Protein AF-A0A1G0XZ64-F1 (afdb_monomer_lite)

Structure (mmCIF, N/CA/C/O backbone):
data_AF-A0A1G0XZ64-F1
#
_entry.id   AF-A0A1G0XZ64-F1
#
loop_
_atom_site.group_PDB
_atom_site.id
_atom_site.type_symbol
_atom_site.label_atom_id
_atom_site.label_alt_id
_atom_site.label_comp_id
_atom_site.label_asym_id
_atom_site.label_entity_id
_atom_site.label_seq_id
_atom_site.pdbx_PDB_ins_code
_atom_site.Cartn_x
_atom_site.Cartn_y
_atom_site.Cartn_z
_atom_site.occupancy
_atom_site.B_iso_or_equiv
_atom_site.auth_seq_id
_atom_site.auth_comp_id
_atom_site.auth_asym_id
_atom_site.auth_atom_id
_atom_site.pdbx_PDB_model_num
ATOM 1 N N . MET A 1 1 ? 61.057 20.731 -62.539 1.00 42.97 1 MET A N 1
ATOM 2 C CA . MET A 1 1 ? 59.702 21.250 -62.262 1.00 42.97 1 MET A CA 1
ATOM 3 C C . MET A 1 1 ? 58.834 20.076 -61.855 1.00 42.97 1 MET A C 1
ATOM 5 O O . MET A 1 1 ? 58.435 19.292 -62.706 1.00 42.97 1 MET A O 1
ATOM 9 N N . GLU A 1 2 ? 58.643 19.904 -60.550 1.00 52.31 2 GLU A N 1
ATOM 10 C CA . GLU A 1 2 ? 57.802 18.860 -59.966 1.00 52.31 2 GLU A CA 1
ATOM 11 C C . GLU A 1 2 ? 56.327 19.234 -60.128 1.00 52.31 2 GLU A C 1
ATOM 13 O O . GLU A 1 2 ? 55.772 19.981 -59.330 1.00 52.31 2 GLU A O 1
ATOM 18 N N . ILE A 1 3 ? 55.666 18.685 -61.147 1.00 56.56 3 ILE A N 1
ATOM 19 C CA . ILE A 1 3 ? 54.200 18.601 -61.173 1.00 56.56 3 ILE A CA 1
ATOM 20 C C . ILE A 1 3 ? 53.829 17.307 -60.442 1.00 56.56 3 ILE A C 1
ATOM 22 O O . ILE A 1 3 ? 53.319 16.346 -61.014 1.00 56.56 3 ILE A O 1
ATOM 26 N N . ILE A 1 4 ? 54.192 17.235 -59.163 1.00 58.31 4 ILE A N 1
ATOM 27 C CA . ILE A 1 4 ? 53.839 16.113 -58.304 1.00 58.31 4 ILE A CA 1
ATOM 28 C C . ILE A 1 4 ? 52.515 16.478 -57.620 1.00 58.31 4 ILE A C 1
ATOM 30 O O . ILE A 1 4 ? 52.464 17.183 -56.621 1.00 58.31 4 ILE A O 1
ATOM 34 N N . ASN A 1 5 ? 51.440 15.869 -58.130 1.00 59.22 5 ASN A N 1
ATOM 35 C CA . ASN A 1 5 ? 50.467 15.187 -57.271 1.00 59.22 5 ASN A CA 1
ATOM 36 C C . ASN A 1 5 ? 49.347 16.008 -56.593 1.00 59.22 5 ASN A C 1
ATOM 38 O O . ASN A 1 5 ? 48.741 15.493 -55.654 1.00 59.22 5 ASN A O 1
ATOM 42 N N . GLU A 1 6 ? 48.978 17.204 -57.062 1.00 58.75 6 GLU A N 1
ATOM 43 C CA . GLU A 1 6 ? 47.820 17.929 -56.491 1.00 58.75 6 GLU A CA 1
ATOM 44 C C . GLU A 1 6 ? 46.494 17.160 -56.638 1.00 58.75 6 GLU A C 1
ATOM 46 O O . GLU A 1 6 ? 45.734 17.033 -55.675 1.00 58.75 6 GLU A O 1
ATOM 51 N N . ASN A 1 7 ? 46.250 16.536 -57.797 1.00 60.88 7 ASN A N 1
ATOM 52 C CA . ASN A 1 7 ? 45.026 15.760 -58.034 1.00 60.88 7 ASN A CA 1
ATOM 53 C C . ASN A 1 7 ? 44.876 14.568 -57.072 1.00 60.88 7 ASN A C 1
ATOM 55 O O . ASN A 1 7 ? 43.775 14.296 -56.597 1.00 60.88 7 ASN A O 1
ATOM 59 N N . ASN A 1 8 ? 45.967 13.883 -56.716 1.00 61.16 8 ASN A N 1
ATOM 60 C CA . ASN A 1 8 ? 45.922 12.775 -55.753 1.00 61.16 8 ASN A CA 1
ATOM 61 C C . ASN A 1 8 ? 45.827 13.255 -54.298 1.00 61.16 8 ASN A C 1
ATOM 63 O O . ASN A 1 8 ? 45.357 12.509 -53.440 1.00 61.16 8 ASN A O 1
ATOM 67 N N . VAL A 1 9 ? 46.264 14.478 -53.987 1.00 61.69 9 VAL A N 1
ATOM 68 C CA . VAL A 1 9 ? 46.048 15.087 -52.664 1.00 61.69 9 VAL A CA 1
ATOM 69 C C . VAL A 1 9 ? 44.576 15.469 -52.493 1.00 61.69 9 VAL A C 1
ATOM 71 O O . VAL A 1 9 ? 43.989 15.150 -51.461 1.00 61.69 9 VAL A O 1
ATOM 74 N N . ILE A 1 10 ? 43.950 16.069 -53.509 1.00 61.44 10 ILE A N 1
ATOM 75 C CA . ILE A 1 10 ? 42.517 16.411 -53.491 1.00 61.44 10 ILE A CA 1
ATOM 76 C C . ILE A 1 10 ? 41.656 15.140 -53.449 1.00 61.44 10 ILE A C 1
ATOM 78 O O . ILE A 1 10 ? 40.716 15.066 -52.657 1.00 61.44 10 ILE A O 1
ATOM 82 N N . LYS A 1 11 ? 42.012 14.111 -54.230 1.00 60.53 11 LYS A N 1
ATOM 83 C CA . LYS A 1 11 ? 41.319 12.813 -54.234 1.00 60.53 11 LYS A CA 1
ATOM 84 C C . LYS A 1 11 ? 41.387 12.127 -52.862 1.00 60.53 11 LYS A C 1
ATOM 86 O O . LYS A 1 11 ? 40.345 11.815 -52.301 1.00 60.53 11 LYS A O 1
ATOM 91 N N . ARG A 1 12 ? 42.575 12.052 -52.239 1.00 62.56 12 ARG A N 1
ATOM 92 C CA . ARG A 1 12 ? 42.747 11.507 -50.874 1.00 62.56 12 ARG A CA 1
ATOM 93 C C . ARG A 1 12 ? 41.975 12.281 -49.799 1.00 62.56 12 ARG A C 1
ATOM 95 O O . ARG A 1 12 ? 41.415 11.665 -48.898 1.00 62.56 12 ARG A O 1
ATOM 102 N N . LYS A 1 13 ? 41.917 13.617 -49.886 1.00 67.50 13 LYS A N 1
ATOM 103 C CA . LYS A 1 13 ? 41.123 14.445 -48.957 1.00 67.50 13 LYS A CA 1
ATOM 104 C C . LYS A 1 13 ? 39.621 14.189 -49.110 1.00 67.50 13 LYS A C 1
ATOM 106 O O . LYS A 1 13 ? 38.921 14.063 -48.110 1.00 67.50 13 LYS A O 1
ATOM 111 N N . LYS A 1 14 ? 39.128 14.073 -50.346 1.00 71.62 14 LYS A N 1
ATOM 112 C CA . LYS A 1 14 ? 37.717 13.776 -50.634 1.00 71.62 14 LYS A CA 1
ATOM 113 C C . LYS A 1 14 ? 37.323 12.364 -50.186 1.00 71.62 14 LYS A C 1
ATOM 115 O O . LYS A 1 14 ? 36.233 12.184 -49.641 1.00 71.62 14 LYS A O 1
ATOM 120 N N . ASP A 1 15 ? 38.223 11.397 -50.335 1.00 82.25 15 ASP A N 1
ATOM 121 C CA . ASP A 1 15 ? 38.02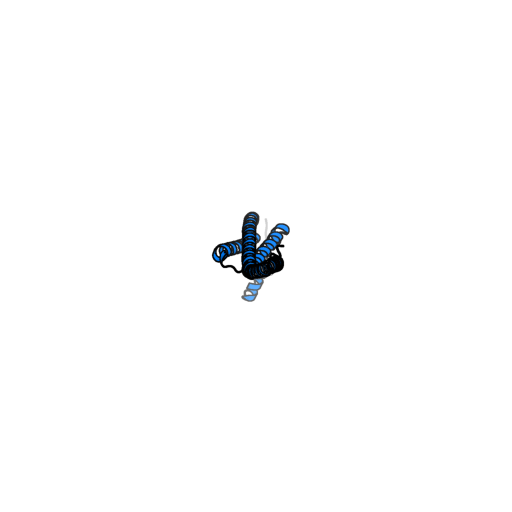0 10.026 -49.858 1.00 82.25 15 ASP A CA 1
ATOM 122 C C . ASP A 1 15 ? 37.975 9.968 -48.320 1.00 82.25 15 ASP A C 1
ATOM 124 O O . ASP A 1 15 ? 37.124 9.276 -47.766 1.00 82.25 15 ASP A O 1
ATOM 128 N N . MET A 1 16 ? 38.791 10.770 -47.617 1.00 84.38 16 MET A N 1
ATOM 129 C CA . MET A 1 16 ? 38.706 10.901 -46.153 1.00 84.38 16 MET A CA 1
ATOM 130 C C . MET A 1 16 ? 37.376 11.496 -45.684 1.00 84.38 16 MET A C 1
ATOM 132 O O . MET A 1 16 ? 36.778 10.979 -44.744 1.00 84.38 16 MET A O 1
ATOM 136 N N . VAL A 1 17 ? 36.893 12.557 -46.340 1.00 88.50 17 VAL A N 1
ATOM 137 C CA . VAL A 1 17 ? 35.597 13.172 -45.997 1.00 88.50 17 VAL A CA 1
ATOM 138 C C . VAL A 1 17 ? 34.451 12.186 -46.232 1.00 88.50 17 VAL A C 1
ATOM 140 O O . VAL A 1 17 ? 33.556 12.066 -45.400 1.00 88.50 17 VAL A O 1
ATOM 143 N N . THR A 1 18 ? 34.501 11.441 -47.337 1.00 90.62 18 THR A N 1
ATOM 144 C CA . THR A 1 18 ? 33.473 10.447 -47.677 1.00 90.62 18 THR A CA 1
ATOM 145 C C . THR A 1 18 ? 33.486 9.279 -46.691 1.00 90.62 18 THR A C 1
ATOM 147 O O . THR A 1 18 ? 32.433 8.874 -46.206 1.00 90.62 18 THR A O 1
ATOM 150 N N . TRP A 1 19 ? 34.668 8.771 -46.331 1.00 92.69 19 TRP A N 1
ATOM 151 C CA . TRP A 1 19 ? 34.806 7.700 -45.345 1.00 92.69 19 TRP A CA 1
ATOM 152 C C . TRP A 1 19 ? 34.312 8.125 -43.958 1.00 92.69 19 TRP A C 1
ATOM 154 O O . TRP A 1 19 ? 33.578 7.380 -43.312 1.00 92.69 19 TRP A O 1
ATOM 164 N N . LEU A 1 20 ? 34.636 9.351 -43.532 1.00 93.44 20 LEU A N 1
ATOM 165 C CA . LEU A 1 20 ? 34.156 9.908 -42.269 1.00 93.44 20 LEU A CA 1
ATOM 166 C C . LEU A 1 20 ? 32.628 10.050 -42.254 1.00 93.44 20 LEU A C 1
ATOM 168 O O . LEU A 1 20 ? 32.003 9.712 -41.255 1.00 93.44 20 LEU A O 1
ATOM 172 N N . ALA A 1 21 ? 32.016 10.487 -43.359 1.00 94.25 21 ALA A N 1
ATOM 173 C CA . ALA A 1 21 ? 30.562 10.584 -43.468 1.00 94.25 21 ALA A CA 1
ATOM 174 C C . ALA A 1 21 ? 29.875 9.211 -43.373 1.00 94.25 21 ALA A C 1
ATOM 176 O O . ALA A 1 21 ? 28.895 9.069 -42.645 1.00 94.25 21 ALA A O 1
ATOM 177 N N . VAL A 1 22 ? 30.409 8.190 -44.053 1.00 94.81 22 VAL A N 1
ATOM 178 C CA . VAL A 1 22 ? 29.887 6.813 -43.975 1.00 94.81 22 VAL A CA 1
ATOM 179 C C . VAL A 1 22 ? 30.034 6.254 -42.561 1.00 94.81 22 VAL A C 1
ATOM 181 O O . VAL A 1 22 ? 29.090 5.673 -42.029 1.00 94.81 22 VAL A O 1
ATOM 184 N N . PHE A 1 23 ? 31.186 6.468 -41.923 1.00 95.50 23 PHE A N 1
ATOM 185 C CA . PHE A 1 23 ? 31.411 6.063 -40.538 1.00 95.50 23 PHE A CA 1
ATOM 186 C C . PHE A 1 23 ? 30.413 6.726 -39.581 1.00 95.50 23 PHE A C 1
ATOM 188 O O . PHE A 1 23 ? 29.802 6.051 -38.757 1.00 95.50 23 PHE A O 1
ATOM 195 N N . LEU A 1 24 ? 30.213 8.038 -39.715 1.00 95.31 24 LEU A N 1
ATOM 196 C CA . LEU A 1 24 ? 29.313 8.811 -38.863 1.00 95.31 24 LEU A CA 1
ATOM 197 C C . LEU A 1 24 ? 27.850 8.396 -39.080 1.00 95.31 24 LEU A C 1
ATOM 199 O O . LEU A 1 24 ? 27.102 8.280 -38.115 1.00 95.31 24 LEU A O 1
ATOM 203 N N . PHE A 1 25 ? 27.463 8.081 -40.318 1.00 96.25 25 PHE A N 1
ATOM 204 C CA . PHE A 1 25 ? 26.143 7.532 -40.626 1.00 96.25 25 PHE A CA 1
ATOM 205 C C . PHE A 1 25 ? 25.914 6.185 -39.928 1.00 96.25 25 PHE A C 1
ATOM 207 O O . PHE A 1 25 ? 24.923 6.027 -39.222 1.00 96.25 25 PHE A O 1
ATOM 214 N N . ILE A 1 26 ? 26.865 5.251 -40.041 1.00 96.06 26 ILE A N 1
ATOM 215 C CA . ILE A 1 26 ? 26.790 3.947 -39.363 1.00 96.06 26 ILE A CA 1
ATOM 216 C C . ILE A 1 26 ? 26.727 4.123 -37.841 1.00 96.06 26 ILE A C 1
ATOM 218 O O . ILE A 1 26 ? 25.947 3.444 -37.175 1.00 96.06 26 ILE A O 1
ATOM 222 N N . LEU A 1 27 ? 27.519 5.046 -37.289 1.00 96.69 27 LEU A N 1
ATOM 223 C CA . LEU A 1 27 ? 27.526 5.351 -35.861 1.00 96.69 27 LEU A CA 1
ATOM 224 C C . LEU A 1 27 ? 26.157 5.858 -35.384 1.00 96.69 27 LEU A C 1
ATOM 226 O O . LEU A 1 27 ? 25.663 5.387 -34.362 1.00 96.69 27 LEU A O 1
ATOM 230 N N . ILE A 1 28 ? 25.538 6.783 -36.128 1.00 96.25 28 ILE A N 1
ATOM 231 C CA . ILE A 1 28 ? 24.194 7.290 -35.819 1.00 96.25 28 ILE A CA 1
ATOM 232 C C . ILE A 1 28 ? 23.169 6.157 -35.897 1.00 96.25 28 ILE A C 1
ATOM 234 O O . ILE A 1 28 ? 22.389 5.997 -34.964 1.00 96.25 28 ILE A O 1
ATOM 238 N N . THR A 1 29 ? 23.196 5.337 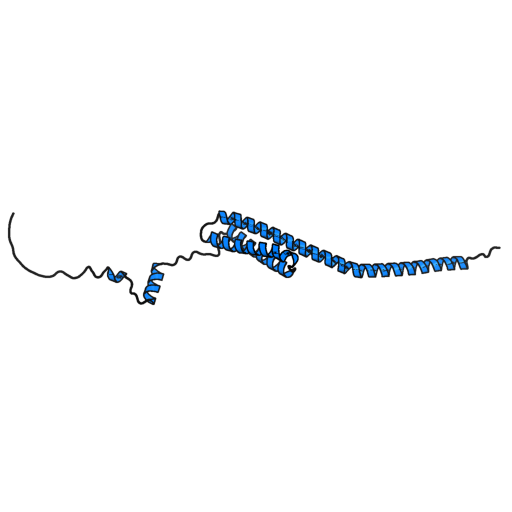-36.952 1.00 96.50 29 THR A N 1
ATOM 239 C CA . THR A 1 29 ? 22.269 4.202 -37.100 1.00 96.50 29 THR A CA 1
ATOM 240 C C . THR A 1 29 ? 22.422 3.184 -35.967 1.00 96.50 29 THR A C 1
ATOM 242 O O . THR A 1 29 ? 21.432 2.667 -35.455 1.00 96.50 29 THR A O 1
ATOM 245 N N . PHE A 1 30 ? 23.652 2.900 -35.532 1.00 97.00 30 PHE A N 1
ATOM 246 C CA . PHE A 1 30 ? 23.888 2.017 -34.391 1.00 97.00 30 PHE A CA 1
ATOM 247 C C . PHE A 1 30 ? 23.344 2.616 -33.090 1.00 97.00 30 PHE A C 1
ATOM 249 O O . PHE A 1 30 ? 22.686 1.923 -32.316 1.00 97.00 30 PHE A O 1
ATOM 256 N N . LEU A 1 31 ? 23.581 3.908 -32.861 1.00 96.19 31 LEU A N 1
ATOM 257 C CA . LEU A 1 31 ? 23.071 4.613 -31.689 1.00 96.19 31 LEU A CA 1
ATOM 258 C C . LEU A 1 31 ? 21.535 4.640 -31.674 1.00 96.19 31 LEU A C 1
ATOM 260 O O . LEU A 1 31 ? 20.936 4.420 -30.624 1.00 96.19 31 LEU A O 1
ATOM 264 N N . GLU A 1 32 ? 20.897 4.829 -32.828 1.00 95.50 32 GLU A N 1
ATOM 265 C CA . GLU A 1 32 ? 19.443 4.739 -32.980 1.00 95.50 32 GLU A CA 1
ATOM 266 C C . GLU A 1 32 ? 18.924 3.350 -32.587 1.00 95.50 32 GLU A C 1
ATOM 268 O O . GLU A 1 32 ? 18.015 3.243 -31.763 1.00 95.50 32 GLU A O 1
ATOM 273 N N . LEU A 1 33 ? 19.556 2.282 -33.084 1.00 95.81 33 LEU A N 1
ATOM 274 C CA . LEU A 1 33 ? 19.206 0.907 -32.722 1.00 95.81 33 LEU A CA 1
ATOM 275 C C . LEU A 1 33 ? 19.325 0.673 -31.207 1.00 95.81 33 LEU A C 1
ATOM 277 O O . LEU A 1 33 ? 18.439 0.076 -30.591 1.00 95.81 33 LEU A O 1
ATOM 281 N N . VAL A 1 34 ? 20.405 1.170 -30.596 1.00 95.38 34 VAL A N 1
ATOM 282 C CA . VAL A 1 34 ? 20.620 1.075 -29.148 1.00 95.38 34 VAL A CA 1
ATOM 283 C C . VAL A 1 34 ? 19.514 1.803 -28.391 1.00 95.38 34 VAL A C 1
ATOM 285 O O . VAL A 1 34 ? 18.948 1.223 -27.471 1.00 95.38 34 VAL A O 1
ATOM 288 N N . ILE A 1 35 ? 19.157 3.030 -28.781 1.00 94.31 35 ILE A N 1
ATOM 289 C CA . ILE A 1 35 ? 18.095 3.804 -28.123 1.00 94.31 35 ILE A CA 1
ATOM 290 C C . ILE A 1 35 ? 16.742 3.091 -28.227 1.00 94.31 35 ILE A C 1
ATOM 292 O O . ILE A 1 35 ? 16.035 2.983 -27.222 1.00 94.31 35 ILE A O 1
ATOM 296 N N . VAL A 1 36 ? 16.398 2.558 -29.402 1.00 95.00 36 VAL A N 1
ATOM 297 C CA . VAL A 1 36 ? 15.132 1.840 -29.632 1.00 95.00 36 VAL A CA 1
ATOM 298 C C . VAL A 1 36 ? 14.990 0.627 -28.709 1.00 95.00 36 VAL A C 1
ATOM 300 O O . VAL A 1 36 ? 13.890 0.347 -28.235 1.00 95.00 36 VAL A O 1
ATOM 303 N N . VAL A 1 37 ? 16.086 -0.073 -28.404 1.00 93.31 37 VAL A N 1
ATOM 304 C CA . VAL A 1 37 ? 16.082 -1.219 -27.477 1.00 93.31 37 VAL A CA 1
ATOM 305 C C . VAL A 1 37 ? 16.205 -0.779 -26.014 1.00 93.31 37 VAL A C 1
ATOM 307 O O . VAL A 1 37 ? 15.608 -1.386 -25.123 1.00 93.31 37 VAL A O 1
ATOM 310 N N . TRP A 1 38 ? 16.961 0.283 -25.744 1.00 92.62 38 TRP A N 1
ATOM 311 C CA . TRP A 1 38 ? 17.260 0.736 -24.388 1.00 92.62 38 TRP A CA 1
ATOM 312 C C . TRP A 1 38 ? 16.070 1.423 -23.713 1.00 92.62 38 TRP A C 1
ATOM 314 O O . TRP A 1 38 ? 15.793 1.139 -22.548 1.00 92.62 38 TRP A O 1
ATOM 324 N N . ILE A 1 39 ? 15.312 2.252 -24.441 1.00 89.56 39 ILE A N 1
ATOM 325 C CA . ILE A 1 39 ? 14.116 2.938 -23.922 1.00 89.56 39 ILE A CA 1
ATOM 326 C C . ILE A 1 39 ? 13.097 1.964 -23.300 1.00 89.56 39 ILE A C 1
ATOM 328 O O . ILE A 1 39 ? 12.765 2.140 -22.123 1.00 89.56 39 ILE A O 1
ATOM 332 N N . PRO A 1 40 ? 12.595 0.929 -24.006 1.00 88.00 40 PRO A N 1
ATOM 333 C CA . PRO A 1 40 ? 11.601 0.022 -23.433 1.00 88.00 40 PRO A CA 1
ATOM 334 C C . PRO A 1 40 ? 12.161 -0.780 -22.253 1.00 88.00 40 PRO A C 1
ATOM 336 O O . PRO A 1 40 ? 11.435 -1.065 -21.300 1.00 88.00 40 PRO A O 1
ATOM 339 N N . MET A 1 41 ? 13.456 -1.110 -22.276 1.00 84.75 41 MET A N 1
ATOM 340 C CA . MET A 1 41 ? 14.114 -1.813 -21.176 1.00 84.75 41 MET A CA 1
ATOM 341 C C . MET A 1 41 ? 14.197 -0.939 -19.916 1.00 84.75 41 MET A C 1
ATOM 343 O O . MET A 1 41 ? 13.858 -1.397 -18.823 1.00 84.75 41 MET A O 1
ATOM 347 N N . HIS A 1 42 ? 14.576 0.330 -20.069 1.00 84.62 42 HIS A N 1
ATOM 348 C CA . HIS A 1 42 ? 14.667 1.273 -18.959 1.00 84.62 42 HIS A CA 1
ATOM 349 C C . HIS A 1 42 ? 13.284 1.606 -18.377 1.00 84.62 42 HIS A C 1
ATOM 351 O O . HIS A 1 42 ? 13.097 1.554 -17.160 1.00 84.62 42 HIS A O 1
ATOM 357 N N . LEU A 1 43 ? 12.279 1.827 -19.233 1.00 78.69 43 LEU A N 1
ATOM 358 C CA . LEU A 1 43 ? 10.889 2.047 -18.812 1.00 78.69 43 LEU A CA 1
ATOM 359 C C . LEU A 1 43 ? 10.331 0.865 -18.014 1.00 78.69 43 LEU A C 1
ATOM 361 O O . LEU A 1 43 ? 9.672 1.062 -16.993 1.00 78.69 43 LEU A O 1
ATOM 365 N N . ARG A 1 44 ? 10.640 -0.371 -18.427 1.00 77.81 44 ARG A N 1
ATOM 366 C CA . ARG A 1 44 ? 10.229 -1.565 -17.682 1.00 77.81 44 ARG A CA 1
ATOM 367 C C . ARG A 1 44 ? 10.839 -1.580 -16.279 1.00 77.81 44 ARG A C 1
ATOM 369 O O . ARG A 1 44 ? 10.114 -1.832 -15.322 1.00 77.81 44 ARG A O 1
ATOM 376 N N . SER A 1 45 ? 12.124 -1.254 -16.130 1.00 76.94 45 SER A N 1
ATOM 377 C CA . SER A 1 45 ? 12.756 -1.175 -14.803 1.00 76.94 45 SER A CA 1
ATOM 378 C C . SER A 1 45 ? 12.174 -0.068 -13.917 1.00 76.94 45 SER A C 1
ATOM 380 O O . SER A 1 45 ? 11.923 -0.315 -12.740 1.00 76.94 45 SER A O 1
ATOM 382 N N . ALA A 1 46 ? 11.874 1.104 -14.487 1.00 72.62 46 ALA A N 1
ATOM 383 C CA . ALA A 1 46 ? 11.253 2.209 -13.760 1.00 72.62 46 ALA A CA 1
ATOM 384 C C . ALA A 1 46 ? 9.839 1.846 -13.276 1.00 72.62 46 ALA A C 1
ATOM 386 O O . ALA A 1 46 ? 9.509 2.068 -12.116 1.00 72.62 46 ALA A O 1
ATOM 387 N N . SER A 1 47 ? 9.034 1.197 -14.126 1.00 73.50 47 SER A N 1
ATOM 388 C CA . SER A 1 47 ? 7.684 0.751 -13.752 1.00 73.50 47 SER A CA 1
ATOM 389 C C . SER A 1 47 ? 7.676 -0.310 -12.642 1.00 73.50 47 SER A C 1
ATOM 391 O O . SER A 1 47 ? 6.765 -0.341 -11.816 1.00 73.50 47 SER A O 1
ATOM 393 N N . MET A 1 48 ? 8.705 -1.163 -12.588 1.00 73.38 48 MET A N 1
ATOM 394 C CA . MET A 1 48 ? 8.875 -2.144 -11.511 1.00 73.38 48 MET A CA 1
ATOM 395 C C . MET A 1 48 ? 9.255 -1.462 -10.196 1.00 73.38 48 MET A C 1
ATOM 397 O O . MET A 1 48 ? 8.728 -1.823 -9.150 1.00 73.38 48 MET A O 1
ATOM 401 N N . TRP A 1 49 ? 10.121 -0.449 -10.257 1.00 77.56 49 TRP A N 1
ATOM 402 C CA . TRP A 1 49 ? 10.492 0.364 -9.098 1.00 77.56 49 TRP A CA 1
ATOM 403 C C . TRP A 1 49 ? 9.313 1.152 -8.531 1.00 77.56 49 TRP A C 1
ATOM 405 O O . TRP A 1 49 ? 9.128 1.189 -7.320 1.00 77.56 49 TRP A O 1
ATOM 415 N N . GLU A 1 50 ? 8.489 1.741 -9.396 1.00 80.81 50 GLU A N 1
ATOM 416 C CA . GLU A 1 50 ? 7.278 2.450 -8.978 1.00 80.81 50 GLU A CA 1
ATOM 417 C C . GLU A 1 50 ? 6.297 1.506 -8.267 1.00 80.81 50 GLU A C 1
ATOM 419 O O . GLU A 1 50 ? 5.750 1.846 -7.220 1.00 80.81 50 GLU A O 1
ATOM 424 N N . LYS A 1 51 ? 6.115 0.290 -8.803 1.00 80.06 51 LYS A N 1
ATOM 425 C CA . LYS A 1 51 ? 5.287 -0.746 -8.172 1.00 80.06 51 LYS A CA 1
ATOM 426 C C . LYS A 1 51 ? 5.813 -1.107 -6.782 1.00 80.06 51 LYS A C 1
ATOM 428 O O . LYS A 1 51 ? 5.028 -1.170 -5.842 1.00 80.06 51 LYS A O 1
ATOM 433 N N . GLU A 1 52 ? 7.116 -1.345 -6.668 1.00 82.56 52 GLU A N 1
ATOM 434 C CA . GLU A 1 52 ? 7.744 -1.728 -5.403 1.00 82.56 52 GLU A CA 1
ATOM 435 C C . GLU A 1 52 ? 7.651 -0.601 -4.367 1.00 82.56 52 GLU A C 1
ATOM 437 O O . GLU A 1 52 ? 7.321 -0.847 -3.211 1.00 82.56 52 GLU A O 1
ATOM 442 N N . SER A 1 53 ? 7.851 0.650 -4.792 1.00 84.50 53 SER A N 1
ATOM 443 C CA . SER A 1 53 ? 7.696 1.824 -3.930 1.00 84.50 53 SER A CA 1
ATOM 444 C C . SER A 1 53 ? 6.267 1.957 -3.400 1.00 84.50 53 SER A C 1
ATOM 446 O O . SER A 1 53 ? 6.082 2.168 -2.205 1.00 84.50 53 SER A O 1
ATOM 448 N N . ALA A 1 54 ? 5.255 1.803 -4.261 1.00 80.12 54 ALA A N 1
ATOM 449 C CA . ALA A 1 54 ? 3.851 1.867 -3.848 1.00 80.12 54 ALA A CA 1
ATOM 450 C C . ALA A 1 54 ? 3.478 0.720 -2.893 1.00 80.12 54 ALA A C 1
ATOM 452 O O . ALA A 1 54 ? 2.700 0.900 -1.958 1.00 80.12 54 ALA A O 1
ATOM 453 N N . PHE A 1 55 ? 4.051 -0.464 -3.113 1.00 84.75 55 PHE A N 1
ATOM 454 C CA . PHE A 1 55 ? 3.866 -1.614 -2.236 1.00 84.75 55 PHE A CA 1
ATOM 455 C C . PHE A 1 55 ? 4.479 -1.388 -0.846 1.00 84.75 55 PHE A C 1
ATOM 457 O O . PHE A 1 55 ? 3.849 -1.706 0.161 1.00 84.75 55 PHE A O 1
ATOM 464 N N . GLN A 1 56 ? 5.675 -0.800 -0.781 1.00 86.31 56 GLN A N 1
ATOM 465 C CA . GLN A 1 56 ? 6.326 -0.453 0.483 1.00 86.31 56 GLN A CA 1
ATOM 466 C C . GLN A 1 56 ?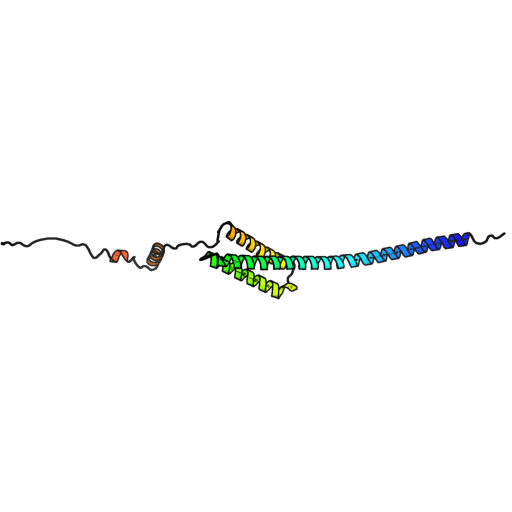 5.545 0.608 1.263 1.00 86.31 56 GLN A C 1
ATOM 468 O O . GLN A 1 56 ? 5.308 0.423 2.455 1.00 86.31 56 GLN A O 1
ATOM 473 N N . GLU A 1 57 ? 5.090 1.669 0.594 1.00 86.38 57 GLU A N 1
ATOM 474 C CA . GLU A 1 57 ? 4.258 2.709 1.214 1.00 86.38 57 GLU A CA 1
ATOM 475 C C . GLU A 1 57 ? 2.962 2.117 1.793 1.00 86.38 57 GLU A C 1
ATOM 477 O O . GLU A 1 57 ? 2.576 2.417 2.921 1.00 86.38 57 GLU A O 1
ATOM 482 N N . MET A 1 58 ? 2.313 1.213 1.053 1.00 86.19 58 MET A N 1
ATOM 483 C CA . MET A 1 58 ? 1.112 0.515 1.514 1.00 86.19 58 MET A CA 1
ATOM 484 C C . MET A 1 58 ? 1.361 -0.288 2.800 1.00 86.19 58 MET A C 1
ATOM 486 O O . MET A 1 58 ? 0.542 -0.234 3.716 1.00 86.19 58 MET A O 1
ATOM 490 N N . ILE A 1 59 ? 2.478 -1.023 2.877 1.00 87.94 59 ILE A N 1
ATOM 491 C CA . ILE A 1 59 ? 2.852 -1.792 4.075 1.00 87.94 59 ILE A CA 1
ATOM 492 C C . ILE A 1 59 ? 3.080 -0.861 5.265 1.00 87.94 59 ILE A C 1
ATOM 494 O O . ILE A 1 59 ? 2.608 -1.142 6.363 1.00 87.94 59 ILE A O 1
ATOM 498 N N . GLU A 1 60 ? 3.776 0.256 5.053 1.00 89.44 60 GLU A N 1
ATOM 499 C CA . GLU A 1 60 ? 4.051 1.221 6.117 1.00 89.44 60 GLU A CA 1
ATOM 500 C C . GLU A 1 60 ? 2.757 1.805 6.699 1.00 89.44 60 GLU A C 1
ATOM 502 O O . GLU A 1 60 ? 2.597 1.870 7.922 1.00 89.44 60 GLU A O 1
ATOM 507 N N . ILE A 1 61 ? 1.803 2.177 5.839 1.00 87.88 61 ILE A N 1
ATOM 508 C CA . ILE A 1 61 ? 0.498 2.688 6.274 1.00 87.88 61 ILE A CA 1
ATOM 509 C C . ILE A 1 61 ? -0.296 1.601 7.008 1.00 87.88 61 ILE A C 1
ATOM 511 O O . ILE A 1 61 ? -0.905 1.895 8.037 1.00 87.88 61 ILE A O 1
ATOM 515 N N . GLU A 1 62 ? -0.285 0.355 6.526 1.00 90.81 62 GLU A N 1
ATOM 516 C CA . GLU A 1 62 ? -0.956 -0.769 7.193 1.00 90.81 62 GLU A CA 1
ATOM 517 C C . GLU A 1 62 ? -0.413 -0.991 8.608 1.00 90.81 62 GLU A C 1
ATOM 519 O O . GLU A 1 62 ? -1.185 -0.978 9.573 1.00 90.81 62 GLU A O 1
ATOM 524 N N . ASP A 1 63 ? 0.909 -1.107 8.752 1.00 89.88 63 ASP A N 1
ATOM 525 C CA . ASP A 1 63 ? 1.558 -1.317 10.046 1.00 89.88 63 ASP A CA 1
ATOM 526 C C . ASP A 1 63 ? 1.294 -0.129 10.998 1.00 89.88 63 ASP A C 1
ATOM 528 O O . ASP A 1 63 ? 0.985 -0.324 12.184 1.00 89.88 63 ASP A O 1
ATOM 532 N N . LEU A 1 64 ? 1.335 1.109 10.488 1.00 90.62 64 LEU A N 1
ATOM 533 C CA . LEU A 1 64 ? 0.990 2.313 11.250 1.00 90.62 64 LEU A CA 1
ATOM 534 C C . LEU A 1 64 ? -0.467 2.275 11.727 1.00 90.62 64 LEU A C 1
ATOM 536 O O . LEU A 1 64 ? -0.763 2.568 12.892 1.00 90.62 64 LEU A O 1
ATOM 540 N N . LEU A 1 65 ? -1.392 1.909 10.843 1.00 89.12 65 LEU A N 1
ATOM 541 C CA . LEU A 1 65 ? -2.816 1.869 11.135 1.00 89.12 65 LEU A CA 1
ATOM 542 C C . LEU A 1 65 ? -3.132 0.787 12.171 1.00 89.12 65 LEU A C 1
ATOM 544 O O . LEU A 1 65 ? -3.832 1.044 13.154 1.00 89.12 65 LEU A O 1
ATOM 548 N N . ARG A 1 66 ? -2.529 -0.392 12.033 1.00 88.94 66 ARG A N 1
ATOM 549 C CA . ARG A 1 66 ? -2.620 -1.485 13.001 1.00 88.94 66 ARG A CA 1
ATOM 550 C C . ARG A 1 66 ? -2.090 -1.080 14.381 1.00 88.94 66 ARG A C 1
ATOM 552 O O . ARG A 1 66 ? -2.729 -1.373 15.400 1.00 88.94 66 ARG A O 1
ATOM 559 N N . ALA A 1 67 ? -0.965 -0.365 14.445 1.00 88.75 67 ALA A N 1
ATOM 560 C CA . ALA A 1 67 ? -0.439 0.180 15.698 1.00 88.75 67 ALA A CA 1
ATOM 561 C C . ALA A 1 67 ? -1.400 1.210 16.322 1.00 88.75 67 ALA A C 1
ATOM 563 O O . ALA A 1 67 ? -1.682 1.161 17.527 1.00 88.75 67 ALA A O 1
ATOM 564 N N . ASN A 1 68 ? -1.966 2.094 15.499 1.00 88.38 68 ASN A N 1
ATOM 565 C CA . ASN A 1 68 ? -2.939 3.100 15.916 1.00 88.38 68 ASN A CA 1
ATOM 566 C C . ASN A 1 68 ? -4.204 2.467 16.509 1.00 88.38 68 ASN A C 1
ATOM 568 O O . ASN A 1 68 ? -4.589 2.819 17.632 1.00 88.38 68 ASN A O 1
ATOM 572 N N . PHE A 1 69 ? -4.795 1.487 15.819 1.00 86.38 69 PHE A N 1
ATOM 573 C CA . PHE A 1 69 ? -5.953 0.732 16.300 1.00 86.38 69 PHE A CA 1
ATOM 574 C C . PHE A 1 69 ? -5.652 -0.032 17.589 1.00 86.38 69 PHE A C 1
ATOM 576 O O . PHE A 1 69 ? -6.454 0.010 18.518 1.00 86.38 69 PHE A O 1
ATOM 583 N N . SER A 1 70 ? -4.478 -0.658 17.705 1.00 86.12 70 SER A N 1
ATOM 584 C CA . SER A 1 70 ? -4.050 -1.336 18.937 1.00 86.12 70 SER A CA 1
ATOM 585 C C . SER A 1 70 ? -3.957 -0.373 20.128 1.00 86.12 70 SER A C 1
ATOM 587 O O . SER A 1 70 ? -4.394 -0.693 21.237 1.00 86.12 70 SER A O 1
ATOM 589 N N . SER A 1 71 ? -3.445 0.844 19.907 1.00 85.88 71 SER A N 1
ATOM 590 C CA . SER A 1 71 ? -3.375 1.873 20.952 1.00 85.88 71 SER A CA 1
ATOM 591 C C . SER A 1 71 ? -4.758 2.399 21.358 1.00 85.88 71 SER A C 1
ATOM 593 O O . SER A 1 71 ? -4.993 2.688 22.534 1.00 85.88 71 SER A O 1
ATOM 595 N N . TYR A 1 72 ? -5.670 2.517 20.390 1.00 83.12 72 TYR A N 1
ATOM 596 C CA . TYR A 1 72 ? -7.007 3.068 20.584 1.00 83.12 72 TYR A CA 1
ATOM 597 C C . TYR A 1 72 ? -7.950 2.047 21.231 1.00 83.12 72 TYR A C 1
ATOM 599 O O . TYR A 1 72 ? -8.677 2.400 22.155 1.00 83.12 72 TYR A O 1
ATOM 607 N N . ALA A 1 73 ? -7.839 0.765 20.863 1.00 82.12 73 ALA A N 1
ATOM 608 C CA . ALA A 1 73 ? -8.576 -0.344 21.470 1.00 82.12 73 ALA A CA 1
ATOM 609 C C . ALA A 1 73 ? -8.438 -0.371 22.998 1.00 82.12 73 ALA A C 1
ATOM 611 O O . ALA A 1 73 ? -9.421 -0.551 23.704 1.00 82.12 73 ALA A O 1
ATOM 612 N N . ARG A 1 74 ? -7.235 -0.101 23.529 1.00 82.00 74 ARG A N 1
ATOM 613 C CA . ARG A 1 74 ? -6.984 -0.056 24.984 1.00 82.00 74 ARG A CA 1
ATOM 614 C C . ARG A 1 74 ? -7.769 1.040 25.714 1.00 82.00 74 ARG A C 1
ATOM 616 O O . ARG A 1 74 ? -7.888 0.984 26.935 1.00 82.00 74 ARG A O 1
ATOM 623 N N . LYS A 1 75 ? -8.232 2.065 24.996 1.00 81.19 75 LYS A N 1
ATOM 624 C CA . LYS A 1 75 ? -8.940 3.227 25.553 1.00 81.19 75 LYS A CA 1
ATOM 625 C C . LYS A 1 75 ? -10.458 3.104 25.426 1.00 81.19 75 LYS A C 1
ATOM 627 O O . LYS A 1 75 ? -11.175 3.744 26.192 1.00 81.19 75 LYS A O 1
ATOM 632 N N . CYS A 1 76 ? -10.943 2.301 24.486 1.00 76.94 76 CYS A N 1
ATOM 633 C CA . CYS A 1 76 ? -12.366 2.095 24.243 1.00 76.94 76 CYS A CA 1
ATOM 634 C C . CYS A 1 76 ? -12.910 0.934 25.087 1.00 76.94 76 CYS A C 1
ATOM 636 O O . CYS A 1 76 ? -12.189 -0.003 25.410 1.00 76.94 76 CYS A O 1
ATOM 638 N N . LYS A 1 77 ? -14.191 1.007 25.467 1.00 75.81 77 LYS A N 1
ATOM 639 C CA . LYS A 1 77 ? -14.903 -0.048 26.206 1.00 75.81 77 LYS A CA 1
ATOM 640 C C . LYS A 1 77 ? -16.299 -0.243 25.621 1.00 75.81 77 LYS A C 1
ATOM 642 O O . LYS A 1 77 ? -16.905 0.715 25.142 1.00 75.81 77 LYS A O 1
ATOM 647 N N . GLY A 1 78 ? -16.846 -1.452 25.725 1.00 74.69 78 GLY A N 1
ATOM 648 C CA . GLY A 1 78 ? -18.229 -1.738 25.327 1.00 74.69 78 GLY A CA 1
ATOM 649 C C . GLY A 1 78 ? -18.382 -1.964 23.820 1.00 74.69 78 GLY A C 1
ATOM 650 O O . GLY A 1 78 ? -17.550 -2.618 23.211 1.00 74.69 78 GLY A O 1
ATOM 651 N N . THR A 1 79 ? -19.443 -1.451 23.190 1.00 70.19 79 THR A N 1
ATOM 652 C CA . THR A 1 79 ? -19.718 -1.699 21.755 1.00 70.19 79 THR A CA 1
ATOM 653 C C . THR A 1 79 ? -18.633 -1.164 20.821 1.00 70.19 79 THR A C 1
ATOM 655 O O . THR A 1 79 ? -18.338 -1.795 19.812 1.00 70.19 79 THR A O 1
ATOM 658 N N . ALA A 1 80 ? -17.973 -0.069 21.205 1.00 74.81 80 ALA A N 1
ATOM 659 C CA . ALA A 1 80 ? -16.815 0.478 20.500 1.00 74.81 80 ALA A CA 1
ATOM 660 C C . ALA A 1 80 ? -15.638 -0.512 20.406 1.00 74.81 80 ALA A C 1
ATOM 662 O O . ALA A 1 80 ? -14.908 -0.527 19.420 1.00 74.81 80 ALA A O 1
ATOM 663 N N . GLU A 1 81 ? -15.453 -1.356 21.425 1.00 82.25 81 GLU A N 1
ATOM 664 C CA . GLU A 1 81 ? -14.388 -2.362 21.457 1.00 82.25 81 GLU A CA 1
ATOM 665 C C . GLU A 1 81 ? -14.616 -3.451 20.402 1.00 82.25 81 GLU A C 1
ATOM 667 O O . GLU A 1 81 ? -13.665 -3.884 19.752 1.00 82.25 81 GLU A O 1
ATOM 672 N N . GLY A 1 82 ? -15.874 -3.847 20.184 1.00 80.94 82 GLY A N 1
ATOM 673 C CA . GLY A 1 82 ? -16.243 -4.823 19.158 1.00 80.94 82 GLY A CA 1
ATOM 674 C C . GLY A 1 82 ? -15.924 -4.327 17.748 1.00 80.94 82 GLY A C 1
ATOM 675 O O . GLY A 1 82 ? -15.276 -5.033 16.980 1.00 80.94 82 GLY A O 1
ATOM 676 N N . GLU A 1 83 ? -16.299 -3.086 17.438 1.00 82.19 83 GLU A N 1
ATOM 677 C CA . GLU A 1 83 ? -16.048 -2.467 16.129 1.00 82.19 83 GLU A CA 1
ATOM 678 C C . GLU A 1 83 ? -14.544 -2.334 15.840 1.00 82.19 83 GLU A C 1
ATOM 680 O O . GLU A 1 83 ? -14.064 -2.741 14.781 1.00 82.19 83 GLU A O 1
ATOM 685 N N . ILE A 1 84 ? -13.772 -1.873 16.828 1.00 85.12 84 ILE A N 1
ATOM 686 C CA . ILE A 1 84 ? -12.307 -1.793 16.740 1.00 85.12 84 ILE A CA 1
ATOM 687 C C . ILE A 1 84 ? -11.676 -3.182 16.578 1.00 85.12 84 ILE A C 1
ATOM 689 O O . ILE A 1 84 ? -10.707 -3.339 15.833 1.00 85.12 84 ILE A O 1
ATOM 693 N N . THR A 1 85 ? -12.210 -4.194 17.263 1.00 86.69 85 THR A N 1
ATOM 694 C CA . THR A 1 85 ? -11.700 -5.568 17.179 1.00 86.69 85 THR A CA 1
ATOM 695 C C . THR A 1 85 ? -11.901 -6.150 15.785 1.00 86.69 85 THR A C 1
ATOM 697 O O . THR A 1 85 ? -10.972 -6.748 15.250 1.00 86.69 85 THR A O 1
ATOM 700 N N . ILE A 1 86 ? -13.065 -5.929 15.169 1.00 87.81 86 ILE A N 1
ATOM 701 C CA . ILE A 1 86 ? -13.341 -6.384 13.800 1.00 87.81 86 ILE A CA 1
ATOM 702 C C . ILE A 1 86 ? -12.365 -5.737 12.818 1.00 87.81 86 ILE A C 1
ATOM 704 O O . ILE A 1 86 ? -11.715 -6.444 12.053 1.00 87.81 86 ILE A O 1
ATOM 708 N N . ILE A 1 87 ? -12.195 -4.411 12.882 1.00 87.94 87 ILE A N 1
ATOM 709 C CA . ILE A 1 87 ? -11.279 -3.701 11.976 1.00 87.94 87 ILE A CA 1
ATOM 710 C C . ILE A 1 87 ? -9.843 -4.207 12.144 1.00 87.94 87 ILE A C 1
ATOM 712 O O . ILE A 1 87 ? -9.128 -4.399 11.164 1.00 87.94 87 ILE A O 1
ATOM 716 N N . ARG A 1 88 ? -9.424 -4.482 13.381 1.00 89.12 88 ARG A N 1
ATOM 717 C CA . ARG A 1 88 ? -8.098 -5.035 13.655 1.00 89.12 88 ARG A CA 1
ATOM 718 C C . ARG A 1 88 ? -7.909 -6.432 13.061 1.00 89.12 88 ARG A C 1
ATOM 720 O O . ARG A 1 88 ? -6.837 -6.695 12.530 1.00 89.12 88 ARG A O 1
ATOM 727 N N . ILE A 1 89 ? -8.914 -7.305 13.148 1.00 90.56 89 ILE A N 1
ATOM 728 C CA . ILE A 1 89 ? -8.858 -8.639 12.531 1.00 90.56 89 ILE A CA 1
ATOM 729 C C . ILE A 1 89 ? -8.731 -8.504 11.012 1.00 90.56 89 ILE A C 1
ATOM 731 O O . ILE A 1 89 ? -7.859 -9.137 10.427 1.00 90.56 89 ILE A O 1
ATOM 735 N N . CYS A 1 90 ? -9.521 -7.622 10.391 1.00 90.19 90 CYS A N 1
ATOM 736 C CA . CYS A 1 90 ? -9.410 -7.358 8.958 1.00 90.19 90 CYS A CA 1
ATOM 737 C C . CYS A 1 90 ? -8.004 -6.870 8.579 1.00 90.19 90 CYS A C 1
ATOM 739 O O . CYS A 1 90 ? -7.411 -7.398 7.644 1.00 90.19 90 CYS A O 1
ATOM 741 N N . LEU A 1 91 ? -7.442 -5.908 9.320 1.00 89.75 91 LEU A N 1
ATOM 742 C CA . LEU A 1 91 ? -6.072 -5.429 9.094 1.00 89.75 91 LEU A CA 1
ATOM 743 C C . LEU A 1 91 ? -5.041 -6.551 9.253 1.00 89.75 91 LEU A C 1
ATOM 745 O O . LEU A 1 91 ? -4.156 -6.676 8.415 1.00 89.75 91 LEU A O 1
ATOM 749 N N . ASP A 1 92 ? -5.176 -7.410 10.266 1.00 90.25 92 ASP A N 1
ATOM 750 C CA . ASP A 1 92 ? -4.298 -8.571 10.449 1.00 90.25 92 ASP A CA 1
ATOM 751 C C . ASP A 1 92 ? -4.376 -9.558 9.267 1.00 90.25 92 ASP A C 1
ATOM 753 O O . ASP A 1 92 ? -3.349 -10.121 8.866 1.00 90.25 92 ASP A O 1
ATOM 757 N N . ASP A 1 93 ? -5.559 -9.739 8.677 1.00 90.94 93 ASP A N 1
ATOM 758 C CA . ASP A 1 93 ? -5.752 -10.562 7.482 1.00 90.94 93 ASP A CA 1
ATOM 759 C C . ASP A 1 93 ? -5.131 -9.919 6.234 1.00 90.94 93 ASP A C 1
ATOM 761 O O . ASP A 1 93 ? -4.425 -10.610 5.493 1.00 90.94 93 ASP A O 1
ATOM 765 N N . TYR A 1 94 ? -5.285 -8.602 6.033 1.00 89.44 94 TYR A N 1
ATOM 766 C CA . TYR A 1 94 ? -4.576 -7.872 4.971 1.00 89.44 94 TYR A CA 1
ATOM 767 C C . TYR A 1 94 ? -3.062 -7.993 5.143 1.00 89.44 94 TYR A C 1
ATOM 769 O O . TYR A 1 94 ? -2.361 -8.365 4.203 1.00 89.44 94 TYR A O 1
ATOM 777 N N . ALA A 1 95 ? -2.549 -7.780 6.354 1.00 88.62 95 ALA A N 1
ATOM 778 C CA . ALA A 1 95 ? -1.130 -7.889 6.668 1.00 88.62 95 ALA A CA 1
ATOM 779 C C . ALA A 1 95 ? -0.585 -9.296 6.372 1.00 88.62 95 ALA A C 1
ATOM 781 O O . ALA A 1 95 ? 0.549 -9.467 5.913 1.00 88.62 95 ALA A O 1
ATOM 782 N N . ARG A 1 96 ? -1.380 -10.337 6.647 1.00 90.38 96 ARG A N 1
ATOM 783 C CA . ARG A 1 96 ? -1.032 -11.723 6.311 1.00 90.38 96 ARG A CA 1
ATOM 784 C C . ARG A 1 96 ? -1.050 -11.946 4.804 1.00 90.38 96 ARG A C 1
ATOM 786 O O . ARG A 1 96 ? -0.124 -12.565 4.278 1.00 90.38 96 ARG A O 1
ATOM 793 N N . TYR A 1 97 ? -2.076 -11.454 4.120 1.00 89.25 97 TYR A N 1
ATOM 794 C CA . TYR A 1 97 ? -2.226 -11.592 2.677 1.00 89.25 97 TYR A CA 1
ATOM 795 C C . TYR A 1 97 ? -1.076 -10.910 1.929 1.00 89.25 97 TYR A C 1
ATOM 797 O O . TYR A 1 97 ? -0.426 -11.544 1.101 1.00 89.25 97 TYR A O 1
ATOM 805 N N . ILE A 1 98 ? -0.746 -9.673 2.302 1.00 88.19 98 ILE A N 1
ATOM 806 C CA . ILE A 1 98 ? 0.365 -8.890 1.750 1.00 88.19 98 ILE A CA 1
ATOM 807 C C . ILE A 1 98 ? 1.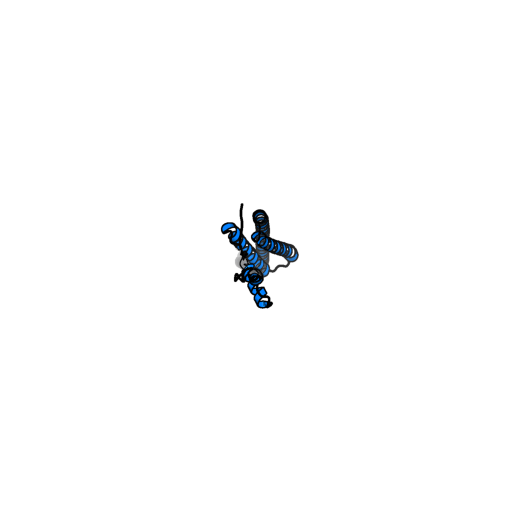706 -9.599 1.976 1.00 88.19 98 ILE A C 1
ATOM 809 O O . ILE A 1 98 ? 2.514 -9.684 1.058 1.00 88.19 98 ILE A O 1
ATOM 813 N N . ARG A 1 99 ? 1.953 -10.171 3.163 1.00 86.69 99 ARG A N 1
ATOM 814 C CA . ARG A 1 99 ? 3.199 -10.920 3.424 1.00 86.69 99 ARG A CA 1
ATOM 815 C C . ARG A 1 99 ? 3.281 -12.242 2.662 1.00 86.69 99 ARG A C 1
ATOM 817 O O . ARG A 1 99 ? 4.377 -12.665 2.313 1.00 86.69 99 ARG A O 1
ATOM 824 N N . THR A 1 100 ? 2.147 -12.899 2.423 1.00 88.44 100 THR A N 1
ATOM 825 C CA . THR A 1 100 ? 2.105 -14.226 1.782 1.00 88.44 100 THR A CA 1
ATOM 826 C C . THR A 1 100 ? 2.152 -14.128 0.258 1.00 88.44 100 THR A C 1
ATOM 828 O O . THR A 1 100 ? 2.839 -14.916 -0.380 1.00 88.44 100 THR A O 1
ATOM 831 N N . TYR A 1 101 ? 1.445 -13.155 -0.319 1.00 88.06 101 TYR A N 1
ATOM 832 C CA . TYR A 1 101 ? 1.264 -12.999 -1.767 1.00 88.06 101 TYR A CA 1
ATOM 833 C C . TYR A 1 101 ? 1.878 -11.696 -2.312 1.00 88.06 101 TYR A C 1
ATOM 835 O O . TYR A 1 101 ? 1.645 -11.331 -3.462 1.00 88.06 101 TYR A O 1
ATOM 843 N N . GLY A 1 102 ? 2.683 -11.007 -1.493 1.00 81.00 102 GLY A N 1
ATOM 844 C CA . GLY A 1 102 ? 3.351 -9.728 -1.771 1.00 81.00 102 GLY A CA 1
ATOM 845 C C . GLY A 1 102 ? 4.036 -9.645 -3.128 1.00 81.00 102 GLY A C 1
ATOM 846 O O . GLY A 1 102 ? 3.794 -8.725 -3.906 1.00 81.00 102 GLY A O 1
ATOM 847 N N . SER A 1 103 ? 4.857 -10.651 -3.428 1.00 78.88 103 SER A N 1
ATOM 848 C CA . SER A 1 103 ? 5.642 -10.725 -4.663 1.00 78.88 103 SER A CA 1
ATOM 849 C C . SER A 1 103 ? 4.785 -10.851 -5.923 1.00 78.88 103 SER A C 1
ATOM 851 O O . SER A 1 103 ? 5.177 -10.376 -6.992 1.00 78.88 103 SER A O 1
ATOM 853 N N . ASP A 1 104 ? 3.604 -11.456 -5.794 1.00 85.25 104 ASP A N 1
ATOM 854 C CA . ASP A 1 104 ? 2.778 -11.896 -6.922 1.00 85.25 104 ASP A CA 1
ATOM 855 C C . ASP A 1 104 ? 1.607 -10.941 -7.192 1.00 85.25 104 ASP A C 1
ATOM 857 O O . ASP A 1 104 ? 0.918 -11.043 -8.209 1.00 85.25 104 ASP A O 1
ATOM 861 N N . LEU A 1 105 ? 1.400 -9.968 -6.305 1.00 84.62 105 LEU A N 1
ATOM 862 C CA . LEU A 1 105 ? 0.364 -8.952 -6.422 1.00 84.62 105 LEU A CA 1
ATOM 863 C C . LEU A 1 105 ? 0.555 -8.092 -7.677 1.00 84.62 105 LEU A C 1
ATOM 865 O O . LEU A 1 105 ? 1.623 -7.533 -7.931 1.00 84.62 105 LEU A O 1
ATOM 869 N N . SER A 1 106 ? -0.501 -7.943 -8.474 1.00 84.19 106 SER A N 1
ATOM 870 C CA . SER A 1 106 ? -0.520 -7.008 -9.603 1.00 84.19 106 SER A CA 1
ATOM 871 C C . SER A 1 106 ? -0.657 -5.559 -9.125 1.00 84.19 106 SER A C 1
ATOM 873 O O . SER A 1 106 ? -1.167 -5.292 -8.039 1.00 84.19 106 SER A O 1
ATOM 875 N N . ARG A 1 107 ? -0.264 -4.591 -9.964 1.00 80.81 107 ARG A N 1
ATOM 876 C CA . ARG A 1 107 ? -0.394 -3.154 -9.646 1.00 80.81 107 ARG A CA 1
ATOM 877 C C . ARG A 1 107 ? -1.837 -2.746 -9.326 1.00 80.81 107 ARG A C 1
ATOM 879 O O . ARG A 1 107 ? -2.048 -1.915 -8.452 1.00 80.81 107 ARG A O 1
ATOM 886 N N . ASN A 1 108 ? -2.815 -3.347 -10.004 1.00 84.75 108 ASN A N 1
ATOM 887 C CA . ASN A 1 108 ? -4.229 -3.073 -9.748 1.00 84.75 108 ASN A CA 1
ATOM 888 C C . ASN A 1 108 ? -4.634 -3.555 -8.355 1.00 84.75 108 ASN A C 1
ATOM 890 O O . ASN A 1 108 ? -5.205 -2.784 -7.601 1.00 84.75 108 ASN A O 1
ATOM 894 N N . GLN A 1 109 ? -4.242 -4.774 -7.980 1.00 87.44 109 GLN A N 1
ATOM 895 C CA . GLN A 1 109 ? -4.545 -5.316 -6.655 1.00 87.44 109 GLN A CA 1
ATOM 896 C C . GLN A 1 109 ? -3.853 -4.534 -5.534 1.00 87.44 109 GLN A C 1
ATOM 898 O O . GLN A 1 109 ? -4.468 -4.304 -4.504 1.00 87.44 109 GLN A O 1
ATOM 903 N N . ILE A 1 110 ? -2.604 -4.091 -5.734 1.00 86.12 110 ILE A N 1
ATOM 904 C CA . ILE A 1 110 ? -1.907 -3.222 -4.766 1.00 86.12 110 ILE A CA 1
ATOM 905 C C . ILE A 1 110 ? -2.701 -1.933 -4.557 1.00 86.12 110 ILE A C 1
ATOM 907 O O . ILE A 1 110 ? -2.924 -1.521 -3.426 1.00 86.12 110 ILE A O 1
ATOM 911 N N . ARG A 1 111 ? -3.165 -1.311 -5.645 1.00 86.94 111 ARG A N 1
ATOM 912 C CA . ARG A 1 111 ? -3.964 -0.087 -5.577 1.00 86.94 111 ARG A CA 1
ATOM 913 C C . ARG A 1 111 ? -5.314 -0.313 -4.894 1.00 86.94 111 ARG A C 1
ATOM 915 O O . ARG A 1 111 ? -5.732 0.540 -4.122 1.00 86.94 111 ARG A O 1
ATOM 922 N N . ASP A 1 112 ? -5.977 -1.430 -5.174 1.00 89.94 112 ASP A N 1
ATOM 923 C CA . ASP A 1 112 ? -7.275 -1.743 -4.577 1.00 89.94 112 ASP A CA 1
ATOM 924 C C . ASP A 1 112 ? -7.119 -1.980 -3.057 1.00 89.94 112 ASP A C 1
ATOM 926 O O . ASP A 1 112 ? -7.825 -1.366 -2.265 1.00 89.94 112 ASP A O 1
ATOM 930 N N . ILE A 1 113 ? -6.099 -2.739 -2.632 1.00 88.94 113 ILE A N 1
ATOM 931 C CA . ILE A 1 113 ? -5.771 -2.932 -1.204 1.00 88.94 113 ILE A CA 1
ATOM 932 C C . ILE A 1 113 ? -5.383 -1.607 -0.538 1.00 88.94 113 ILE A C 1
ATOM 934 O O . ILE A 1 113 ? -5.802 -1.321 0.581 1.00 88.94 113 ILE A O 1
ATOM 938 N N . TYR A 1 114 ? -4.596 -0.774 -1.217 1.00 87.81 114 TYR A N 1
ATOM 939 C CA . TYR A 1 114 ? -4.234 0.550 -0.717 1.00 87.81 114 TYR A CA 1
ATOM 940 C C . TYR A 1 114 ? -5.473 1.428 -0.497 1.00 87.81 114 TYR A C 1
ATOM 942 O O . TYR A 1 114 ? -5.571 2.115 0.519 1.00 87.81 114 TYR A O 1
ATOM 950 N N . GLN A 1 115 ? -6.442 1.376 -1.412 1.00 89.69 115 GLN A N 1
ATOM 951 C CA . GLN A 1 115 ? -7.703 2.094 -1.269 1.00 89.69 115 GLN A CA 1
ATOM 952 C C . GLN A 1 115 ? -8.498 1.595 -0.053 1.00 89.69 115 GLN A C 1
ATOM 954 O O . GLN A 1 115 ? -8.965 2.424 0.730 1.00 89.69 115 GLN A O 1
ATOM 959 N N . ASP A 1 116 ? -8.574 0.279 0.160 1.00 90.31 116 ASP A N 1
ATOM 960 C CA . ASP A 1 116 ? -9.217 -0.305 1.346 1.00 90.31 116 ASP A CA 1
ATOM 961 C C . ASP A 1 116 ? -8.542 0.178 2.647 1.00 90.31 116 ASP A C 1
ATOM 963 O O . ASP A 1 116 ? -9.207 0.598 3.597 1.00 90.31 116 ASP A O 1
ATOM 967 N N . ILE A 1 117 ? -7.203 0.192 2.686 1.00 89.38 117 ILE A N 1
ATOM 968 C CA . ILE A 1 117 ? -6.423 0.679 3.837 1.00 89.38 117 ILE A CA 1
ATOM 969 C C . ILE A 1 117 ? -6.709 2.163 4.113 1.00 89.38 117 ILE A C 1
ATOM 971 O O . ILE A 1 117 ? -6.922 2.547 5.267 1.00 89.38 117 ILE A O 1
ATOM 975 N N . GLN A 1 118 ? -6.785 3.000 3.075 1.00 89.44 118 GLN A N 1
ATOM 976 C CA . GLN A 1 118 ? -7.149 4.414 3.223 1.00 89.44 118 GLN A CA 1
ATOM 977 C C . GLN A 1 118 ? -8.578 4.606 3.748 1.00 89.44 118 GLN A C 1
ATOM 979 O O . GLN A 1 118 ? -8.863 5.571 4.464 1.00 89.44 118 GLN A O 1
ATOM 984 N N . GLU A 1 119 ? -9.509 3.716 3.406 1.00 89.56 119 GLU A N 1
ATOM 985 C CA . GLU A 1 119 ? -10.854 3.747 3.980 1.00 89.56 119 GLU A CA 1
ATOM 986 C C . GLU A 1 119 ? -10.833 3.424 5.476 1.00 89.56 119 GLU A C 1
ATOM 988 O O . GLU A 1 119 ? -11.442 4.160 6.261 1.00 89.56 119 GLU A O 1
ATOM 993 N N . PHE A 1 120 ? -10.066 2.417 5.904 1.00 88.94 120 PHE A N 1
ATOM 994 C CA . PHE A 1 120 ? -9.875 2.133 7.329 1.00 88.94 120 PHE A CA 1
ATOM 995 C C . PHE A 1 120 ? -9.232 3.300 8.081 1.00 88.94 120 PHE A C 1
ATOM 997 O O . PHE A 1 120 ? -9.628 3.594 9.212 1.00 88.94 120 PHE A O 1
ATOM 1004 N N . GLU A 1 121 ? -8.293 4.012 7.459 1.00 89.00 121 GLU A N 1
ATOM 1005 C CA . GLU A 1 121 ? -7.702 5.221 8.028 1.00 89.00 121 GLU A CA 1
ATOM 1006 C C . GLU A 1 121 ? -8.756 6.322 8.236 1.00 89.00 121 GLU A C 1
ATOM 1008 O O . GLU A 1 121 ? -8.859 6.896 9.325 1.00 89.00 121 GLU A O 1
ATOM 1013 N N . LYS A 1 122 ? -9.614 6.581 7.240 1.00 88.00 122 LYS A N 1
ATOM 1014 C CA . LYS A 1 122 ? -10.722 7.547 7.373 1.00 88.00 122 LYS A CA 1
ATOM 1015 C C . LYS A 1 122 ? -11.681 7.152 8.492 1.00 88.00 122 LYS A C 1
ATOM 1017 O O . LYS A 1 122 ? -12.097 8.008 9.277 1.00 88.00 122 LYS A O 1
ATOM 1022 N N . ILE A 1 123 ? -12.019 5.865 8.581 1.00 86.94 123 ILE A N 1
ATOM 1023 C CA . ILE A 1 123 ? -12.864 5.321 9.648 1.00 86.94 123 ILE A CA 1
ATOM 1024 C C . ILE A 1 123 ? -12.195 5.560 11.010 1.00 86.94 123 ILE A C 1
ATOM 1026 O O . ILE A 1 123 ? -12.842 6.076 11.923 1.00 86.94 123 ILE A O 1
ATOM 1030 N N . PHE A 1 124 ? -10.892 5.287 11.132 1.00 85.81 124 PHE A N 1
ATOM 1031 C CA . PHE A 1 124 ? -10.115 5.543 12.345 1.00 85.81 124 PHE A CA 1
ATOM 1032 C C . PHE A 1 124 ? -10.130 7.018 12.755 1.00 85.81 124 PHE A C 1
ATOM 1034 O O . PHE A 1 124 ? -10.407 7.332 13.915 1.00 85.81 124 PHE A O 1
ATOM 1041 N N . PHE A 1 125 ? -9.869 7.937 11.822 1.00 85.12 125 PHE A N 1
ATOM 1042 C CA . PHE A 1 125 ? -9.893 9.370 12.111 1.00 85.12 125 PHE A CA 1
ATOM 1043 C C . PHE A 1 125 ? -11.271 9.845 12.555 1.00 85.12 125 PHE A C 1
ATOM 1045 O O . PHE A 1 125 ? -11.359 10.623 13.507 1.00 85.12 125 PHE A O 1
ATOM 1052 N N . ARG A 1 126 ? -12.339 9.354 11.920 1.00 84.19 126 ARG A N 1
ATOM 1053 C CA . ARG A 1 126 ? -13.711 9.677 12.319 1.00 84.19 126 ARG A CA 1
ATOM 1054 C C . ARG A 1 126 ? -14.019 9.168 13.727 1.00 84.19 126 ARG A C 1
ATOM 1056 O O . ARG A 1 126 ? -14.481 9.949 14.555 1.00 84.19 126 ARG A O 1
ATOM 1063 N N . MET A 1 127 ? -13.676 7.916 14.042 1.00 82.31 127 MET A N 1
ATOM 1064 C CA . MET A 1 127 ? -13.848 7.367 15.394 1.00 82.31 127 MET A CA 1
ATOM 1065 C C . MET A 1 127 ? -13.054 8.165 16.433 1.00 82.31 127 MET A C 1
ATOM 1067 O O . MET A 1 127 ? -13.589 8.556 17.467 1.00 82.31 127 MET A O 1
ATOM 1071 N N . LYS A 1 128 ? -11.789 8.481 16.141 1.00 81.06 128 LYS A N 1
ATOM 1072 C CA . LYS A 1 128 ? -10.908 9.209 17.060 1.00 81.06 128 LYS A CA 1
ATOM 1073 C C . LYS A 1 128 ? -11.350 10.656 17.29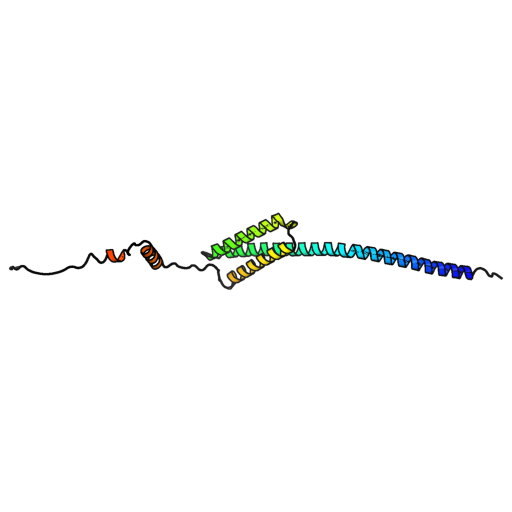6 1.00 81.06 128 LYS A C 1
ATOM 1075 O O . LYS A 1 128 ? -11.222 11.141 18.418 1.00 81.06 128 LYS A O 1
ATOM 1080 N N . LYS A 1 129 ? -11.794 11.362 16.251 1.00 81.44 129 LYS A N 1
ATOM 1081 C CA . LYS A 1 129 ? -12.136 12.791 16.313 1.00 81.44 129 LYS A CA 1
ATOM 1082 C C . LYS A 1 129 ? -13.558 13.026 16.811 1.00 81.44 129 LYS A C 1
ATOM 1084 O O . LYS A 1 129 ? -13.778 13.959 17.576 1.00 81.44 129 LYS A O 1
ATOM 1089 N N . GLU A 1 130 ? -14.505 12.206 16.372 1.00 74.19 130 GLU A N 1
ATOM 1090 C CA . GLU A 1 130 ? -15.931 12.475 16.558 1.00 74.19 130 GLU A CA 1
ATOM 1091 C C . GLU A 1 130 ? -16.603 11.502 17.542 1.00 74.19 130 GLU A C 1
ATOM 1093 O O . GLU A 1 130 ? -17.768 11.694 17.873 1.00 74.19 130 GLU A O 1
ATOM 1098 N N . ASN A 1 131 ? -15.890 10.471 18.030 1.00 69.31 131 ASN A N 1
ATOM 1099 C CA . ASN A 1 131 ? -16.449 9.358 18.823 1.00 69.31 131 ASN A CA 1
ATOM 1100 C C . ASN A 1 131 ? -17.691 8.712 18.173 1.00 69.31 131 ASN A C 1
ATOM 1102 O O . ASN A 1 131 ? -18.532 8.123 18.852 1.00 69.31 131 ASN A O 1
ATOM 1106 N N . LEU A 1 132 ? -17.805 8.836 16.850 1.00 67.44 132 LEU A N 1
ATOM 1107 C CA . LEU A 1 132 ? -18.884 8.284 16.046 1.00 67.44 132 LEU A CA 1
ATOM 1108 C C . LEU A 1 132 ? -18.515 6.854 15.654 1.00 67.44 132 LEU A C 1
ATOM 1110 O O . LEU A 1 132 ? -17.717 6.626 14.744 1.00 67.44 132 LEU A O 1
ATOM 1114 N N . PHE A 1 133 ? -19.099 5.911 16.386 1.00 68.88 133 PHE A N 1
ATOM 1115 C CA . PHE A 1 133 ? -19.084 4.483 16.082 1.00 68.88 133 PHE A CA 1
ATOM 1116 C C . PHE A 1 133 ? -20.288 4.146 15.201 1.00 68.88 133 PHE A C 1
ATOM 1118 O O . PHE A 1 133 ? -21.363 4.723 15.382 1.00 68.88 133 PHE A O 1
ATOM 1125 N N . TYR A 1 134 ? -20.132 3.213 14.261 1.00 67.06 134 TYR A N 1
ATOM 1126 C CA . TYR A 1 134 ? -21.263 2.722 13.469 1.00 67.06 134 TYR A CA 1
ATOM 1127 C C . TYR A 1 134 ? -22.247 1.913 14.321 1.00 67.06 134 TYR A C 1
ATOM 1129 O O . TYR A 1 134 ? -23.429 1.813 13.990 1.00 67.06 134 TYR A O 1
ATOM 1137 N N . THR A 1 135 ? -21.776 1.361 15.439 1.00 61.94 135 THR A N 1
ATOM 1138 C CA . THR A 1 135 ? -22.590 0.540 16.332 1.00 61.94 135 THR A CA 1
ATOM 1139 C C . THR A 1 135 ? -23.339 1.394 17.359 1.00 61.94 135 THR A C 1
ATOM 1141 O O . THR A 1 135 ? -22.786 1.797 18.386 1.00 61.94 135 THR A O 1
ATOM 1144 N N . VAL A 1 136 ? -24.634 1.615 17.128 1.00 63.59 136 VAL A N 1
ATOM 1145 C CA . VAL A 1 136 ? -25.550 2.190 18.124 1.00 63.59 136 VAL A CA 1
ATOM 1146 C C . VAL A 1 136 ? -26.106 1.058 18.989 1.00 63.59 136 VAL A C 1
ATOM 1148 O O . VAL A 1 136 ? -26.644 0.081 18.472 1.00 63.59 136 VAL A O 1
ATOM 1151 N N . LYS A 1 137 ? -25.986 1.163 20.321 1.00 61.84 137 LYS A N 1
ATOM 1152 C CA . LYS A 1 137 ? -26.730 0.278 21.230 1.00 61.84 137 LYS A CA 1
ATOM 1153 C C . LYS A 1 137 ? -28.209 0.630 21.130 1.00 61.84 137 LYS A C 1
ATOM 1155 O O . LYS A 1 137 ? -28.653 1.588 21.757 1.00 61.84 137 LYS A O 1
ATOM 1160 N N . GLU A 1 138 ? -28.963 -0.147 20.373 1.00 61.62 138 GLU A N 1
ATOM 1161 C CA . GLU A 1 138 ? -30.416 -0.067 20.396 1.00 61.62 138 GLU A CA 1
ATOM 1162 C C . GLU A 1 138 ? -30.909 -0.766 21.672 1.00 61.62 138 GLU A C 1
ATOM 1164 O O . GLU A 1 138 ? -30.714 -1.967 21.872 1.00 61.62 138 GLU A O 1
ATOM 1169 N N . SER A 1 139 ? -31.458 0.003 22.613 1.00 62.59 139 SER A N 1
ATOM 1170 C CA . SER A 1 139 ? -32.084 -0.563 23.804 1.00 62.59 139 SER A CA 1
ATOM 1171 C C . SER A 1 139 ? -33.467 -1.070 23.421 1.00 62.59 139 SER A C 1
ATOM 1173 O O . SER A 1 139 ? -34.388 -0.276 23.239 1.00 62.59 139 SER A O 1
ATOM 1175 N N . ILE A 1 140 ? -33.616 -2.386 23.300 1.00 69.00 140 ILE A N 1
ATOM 1176 C CA . ILE A 1 140 ? -34.933 -3.004 23.153 1.00 69.00 140 ILE A CA 1
ATOM 1177 C C . ILE A 1 140 ? -35.680 -2.807 24.473 1.00 69.00 140 ILE A C 1
ATOM 1179 O O . ILE A 1 140 ? -35.221 -3.257 25.529 1.00 69.00 140 ILE A O 1
ATOM 1183 N N . ASP A 1 141 ? -36.822 -2.125 24.409 1.00 78.75 141 ASP A N 1
ATOM 1184 C CA . ASP A 1 141 ? -37.749 -2.048 25.529 1.00 78.75 141 ASP A CA 1
ATOM 1185 C C . ASP A 1 141 ? -38.325 -3.446 25.775 1.00 78.75 141 ASP A C 1
ATOM 1187 O O . ASP A 1 141 ? -39.116 -3.976 24.988 1.00 78.75 141 ASP A O 1
ATOM 1191 N N . ARG A 1 142 ? -37.834 -4.082 26.842 1.00 75.50 142 ARG A N 1
ATOM 1192 C CA . ARG A 1 142 ? -38.154 -5.469 27.176 1.00 75.50 142 ARG A CA 1
ATOM 1193 C C . ARG A 1 142 ? -39.642 -5.647 27.427 1.00 75.50 142 ARG A C 1
ATOM 119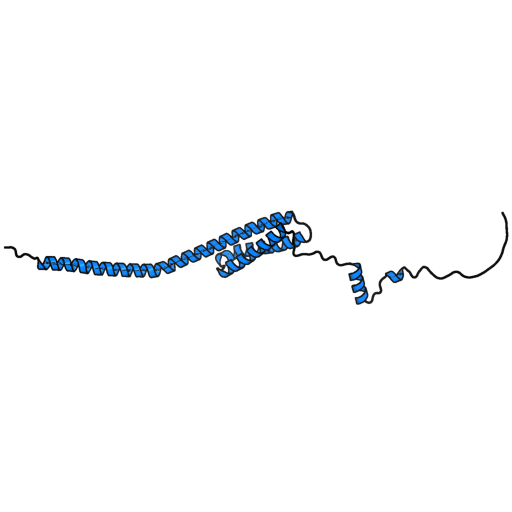5 O O . ARG A 1 142 ? -40.160 -6.691 27.065 1.00 75.50 142 ARG A O 1
ATOM 1202 N N . GLU A 1 143 ? -40.323 -4.660 27.996 1.00 76.44 143 GLU A N 1
ATOM 1203 C CA . GLU A 1 143 ? -41.755 -4.765 28.288 1.00 76.44 143 GLU A CA 1
ATOM 1204 C C . GLU A 1 143 ? -42.556 -4.810 26.990 1.00 76.44 143 GLU A C 1
ATOM 1206 O O . GLU A 1 143 ? -43.323 -5.743 26.768 1.00 76.44 143 GLU A O 1
ATOM 1211 N N . LYS A 1 144 ? -42.257 -3.897 26.064 1.00 76.94 144 LYS A N 1
ATOM 1212 C CA . LYS A 1 144 ? -42.908 -3.830 24.753 1.00 76.94 144 LYS A CA 1
ATOM 1213 C C . LYS A 1 144 ? -42.600 -5.040 23.866 1.00 76.94 144 LYS A C 1
ATOM 1215 O O . LYS A 1 144 ? -43.462 -5.514 23.130 1.00 76.94 144 LYS A O 1
ATOM 1220 N N . TYR A 1 145 ? -41.374 -5.560 23.931 1.00 78.25 145 TYR A N 1
ATOM 1221 C CA . TYR A 1 145 ? -40.988 -6.762 23.188 1.00 78.25 145 TYR A CA 1
ATOM 1222 C C . TYR A 1 145 ? -41.627 -8.027 23.775 1.00 78.25 145 TYR A C 1
ATOM 1224 O O . TYR A 1 145 ? -42.063 -8.902 23.032 1.00 78.25 145 TYR A O 1
ATOM 1232 N N . MET A 1 146 ? -41.732 -8.116 25.103 1.00 77.88 146 MET A N 1
ATOM 1233 C CA . MET A 1 146 ? -42.426 -9.219 25.769 1.00 77.88 146 MET A CA 1
ATOM 1234 C C . MET A 1 146 ? -43.937 -9.162 25.537 1.00 77.88 146 MET A C 1
ATOM 1236 O O . MET A 1 146 ? -44.545 -10.210 25.361 1.00 77.88 146 MET A O 1
ATOM 1240 N N . GLU A 1 147 ? -44.533 -7.971 25.470 1.00 79.25 147 GLU A N 1
ATOM 1241 C CA . GLU A 1 147 ? -45.938 -7.776 25.098 1.00 79.25 147 GLU A CA 1
ATOM 1242 C C . GLU A 1 147 ? -46.199 -8.205 23.645 1.00 79.25 147 GLU A C 1
ATOM 1244 O O . GLU A 1 147 ? -47.153 -8.937 23.380 1.00 79.25 147 GLU A O 1
ATOM 1249 N N . TYR A 1 148 ? -45.301 -7.846 22.719 1.00 79.19 148 TYR A N 1
ATOM 1250 C CA . TYR A 1 148 ? -45.345 -8.322 21.334 1.00 79.19 148 TYR A CA 1
ATOM 1251 C C . TYR A 1 148 ? -45.261 -9.855 21.257 1.00 79.19 148 TYR A C 1
ATOM 1253 O O . TYR A 1 148 ? -46.102 -10.488 20.622 1.00 79.19 148 TYR A O 1
ATOM 1261 N N . LEU A 1 149 ? -44.300 -10.473 21.953 1.00 79.69 149 LEU A N 1
ATOM 1262 C CA . LEU A 1 149 ? -44.139 -11.932 21.974 1.00 79.69 149 LEU A CA 1
ATOM 1263 C C . LEU A 1 149 ? -45.317 -12.656 22.640 1.00 79.69 149 LEU A C 1
ATOM 1265 O O . LEU A 1 149 ? -45.698 -13.740 22.199 1.00 79.69 149 LEU A O 1
ATOM 1269 N N . ALA A 1 150 ? -45.895 -12.075 23.691 1.00 75.56 150 ALA A N 1
ATOM 1270 C CA . ALA A 1 150 ? -47.068 -12.609 24.374 1.00 75.56 150 ALA A CA 1
ATOM 1271 C C . ALA A 1 150 ? -48.308 -12.563 23.464 1.00 75.56 150 ALA A C 1
ATOM 1273 O O . ALA A 1 150 ? -49.041 -13.550 23.376 1.00 75.56 150 ALA A O 1
ATOM 1274 N N . SER A 1 151 ? -48.479 -11.465 22.718 1.00 74.69 151 SER A N 1
ATOM 1275 C CA . SER A 1 151 ? -49.529 -11.316 21.706 1.00 74.69 151 SER A CA 1
ATOM 1276 C C . SER A 1 151 ? -49.378 -12.319 20.555 1.00 74.69 151 SER A C 1
ATOM 1278 O O . SER A 1 151 ? -50.373 -12.910 20.144 1.00 74.69 151 SER A O 1
ATOM 1280 N N . ASP A 1 152 ? -48.158 -12.546 20.057 1.00 77.56 152 ASP A N 1
ATOM 1281 C CA . ASP A 1 152 ? -47.888 -13.489 18.956 1.00 77.56 152 ASP A CA 1
ATOM 1282 C C . ASP A 1 152 ? -48.031 -14.961 19.392 1.00 77.56 152 ASP A C 1
ATOM 1284 O O . ASP A 1 152 ? -48.454 -15.815 18.614 1.00 77.56 152 ASP A O 1
ATOM 1288 N N . CYS A 1 153 ? -47.725 -15.270 20.657 1.00 75.94 153 CYS A N 1
ATOM 1289 C CA . CYS A 1 153 ? -47.876 -16.613 21.231 1.00 75.94 153 CYS A CA 1
ATOM 1290 C C . CYS A 1 153 ? -49.277 -16.895 21.811 1.00 75.94 153 CYS A C 1
ATOM 1292 O O . CYS A 1 153 ? -49.511 -17.997 22.309 1.00 75.94 153 CYS A O 1
ATOM 1294 N N . GLY A 1 154 ? -50.206 -15.930 21.780 1.00 66.56 154 GLY A N 1
ATOM 1295 C CA . GLY A 1 154 ? -51.560 -16.084 22.331 1.00 66.56 154 GLY A CA 1
ATOM 1296 C C . GLY A 1 154 ? -51.619 -16.211 23.861 1.00 66.56 154 GLY A C 1
ATOM 1297 O O . GLY A 1 154 ? -52.571 -16.781 24.394 1.00 66.56 154 GLY A O 1
ATOM 1298 N N . ILE A 1 155 ? -50.608 -15.709 24.574 1.00 65.38 155 ILE A N 1
ATOM 1299 C CA . ILE A 1 155 ? -50.528 -15.735 26.039 1.00 65.38 155 ILE A CA 1
ATOM 1300 C C . ILE A 1 155 ? -50.944 -14.348 26.545 1.00 65.38 155 ILE A C 1
ATOM 1302 O O . ILE A 1 155 ? -50.244 -13.370 26.307 1.00 65.38 155 ILE A O 1
ATOM 1306 N N . GLU A 1 156 ? -52.087 -14.231 27.231 1.00 60.75 156 GLU A N 1
ATOM 1307 C CA . GLU A 1 156 ? -52.499 -12.945 27.817 1.00 60.75 156 GLU A CA 1
ATOM 1308 C C . GLU A 1 156 ? -51.496 -12.464 28.892 1.00 60.75 156 GLU A C 1
ATOM 1310 O O . GLU A 1 156 ? -50.978 -13.285 29.659 1.00 60.75 156 GLU A O 1
ATOM 1315 N N . PRO A 1 157 ? -51.242 -11.143 29.008 1.00 53.41 157 PRO A N 1
ATOM 1316 C CA . PRO A 1 157 ? -50.316 -10.601 29.998 1.00 53.41 157 PRO A CA 1
ATOM 1317 C C . PRO A 1 157 ? -50.752 -10.940 31.431 1.00 53.41 157 PRO A C 1
ATOM 1319 O O . PRO A 1 157 ? -51.907 -10.739 31.818 1.00 53.41 157 PRO A O 1
ATOM 1322 N N . LEU A 1 158 ? -49.793 -11.392 32.247 1.00 55.03 158 LEU A N 1
ATOM 1323 C CA . LEU A 1 158 ? -49.952 -11.771 33.663 1.00 55.03 158 LEU A CA 1
ATOM 1324 C C . LEU A 1 158 ? -50.516 -10.659 34.570 1.00 55.03 158 LEU A C 1
ATOM 1326 O O . LEU A 1 158 ? -50.880 -10.926 35.716 1.00 55.03 158 LEU A O 1
ATOM 1330 N N . GLU A 1 159 ? -50.639 -9.428 34.079 1.00 51.88 159 GLU A N 1
ATOM 1331 C CA . GLU A 1 159 ? -51.130 -8.285 34.850 1.00 51.88 159 GLU A CA 1
ATOM 1332 C C . GLU A 1 159 ? -52.618 -8.411 35.235 1.00 51.88 159 GLU A C 1
ATOM 1334 O O . GLU A 1 159 ? -53.036 -7.935 36.291 1.00 51.88 159 GLU A O 1
ATOM 1339 N N . LYS A 1 160 ? -53.418 -9.174 34.473 1.00 48.91 160 LYS A N 1
ATOM 1340 C CA . LYS A 1 160 ? -54.821 -9.458 34.837 1.00 48.91 160 LYS A CA 1
ATOM 1341 C C . LYS A 1 160 ? -54.980 -10.498 35.957 1.00 48.91 160 LYS A C 1
ATOM 1343 O O . LYS A 1 160 ? -56.074 -10.631 36.507 1.00 48.91 160 LYS A O 1
ATOM 1348 N N . ALA A 1 161 ? -53.926 -11.232 36.329 1.00 45.41 161 ALA A N 1
ATOM 1349 C CA . ALA A 1 161 ? -54.012 -12.271 37.360 1.00 45.41 161 ALA A CA 1
ATOM 1350 C C . ALA A 1 161 ? -53.905 -11.720 38.793 1.00 45.41 161 ALA A C 1
ATOM 1352 O O . ALA A 1 161 ? -54.384 -12.366 39.726 1.00 45.41 161 ALA A O 1
ATOM 1353 N N . SER A 1 162 ? -53.329 -10.525 38.982 1.00 45.59 162 SER A N 1
ATOM 1354 C CA . SER A 1 162 ? -53.119 -9.969 40.326 1.00 45.59 162 SER A CA 1
ATOM 1355 C C . SER A 1 162 ? -54.239 -9.042 40.816 1.00 45.59 162 SER A C 1
ATOM 1357 O O . SER A 1 162 ? -54.315 -8.794 42.014 1.00 45.59 162 SER A O 1
ATOM 1359 N N . GLN A 1 163 ? -55.146 -8.579 39.946 1.00 41.81 163 GLN A N 1
ATOM 1360 C CA . GLN A 1 163 ? -56.260 -7.697 40.343 1.00 41.81 163 GLN A CA 1
ATOM 1361 C C . GLN A 1 163 ? -57.599 -8.423 40.582 1.00 41.81 163 GLN A C 1
ATOM 1363 O O . GLN A 1 163 ? -58.568 -7.802 41.000 1.00 41.81 163 GLN A O 1
ATOM 1368 N N . LYS A 1 164 ? -57.684 -9.748 40.383 1.00 42.56 164 LYS A N 1
ATOM 1369 C CA . LYS A 1 164 ? -58.945 -10.508 40.541 1.00 42.56 164 LYS A CA 1
ATOM 1370 C C . LYS A 1 164 ? -59.157 -11.128 41.935 1.00 42.56 164 LYS A C 1
ATOM 1372 O O . LYS A 1 164 ? -60.010 -12.001 42.082 1.00 42.56 164 LYS A O 1
ATOM 1377 N N . LYS A 1 165 ? -58.385 -10.729 42.956 1.00 42.47 165 LYS A N 1
ATOM 1378 C CA . LYS A 1 165 ? -58.521 -11.256 44.334 1.00 42.47 165 LYS A CA 1
ATOM 1379 C C . LYS A 1 165 ? -59.029 -10.272 45.387 1.00 42.47 165 LYS A C 1
ATOM 1381 O O . LYS A 1 165 ? -59.313 -10.709 46.494 1.00 42.47 165 LYS A O 1
ATOM 1386 N N . GLU A 1 166 ? -59.251 -9.010 45.047 1.00 45.97 166 GLU A N 1
ATOM 1387 C CA . GLU A 1 166 ? -59.900 -8.056 45.947 1.00 45.97 166 GLU A CA 1
ATOM 1388 C C . GLU A 1 166 ? -61.057 -7.394 45.216 1.00 45.97 166 GLU A C 1
ATOM 1390 O O . GLU A 1 166 ? -60.833 -6.492 44.419 1.00 45.97 166 GLU A O 1
ATOM 1395 N N . THR A 1 167 ? -62.277 -7.900 45.428 1.00 40.97 167 THR A N 1
ATOM 1396 C CA . THR A 1 167 ? -63.550 -7.145 45.514 1.00 40.97 167 THR A CA 1
ATOM 1397 C C . THR A 1 167 ? -64.747 -8.061 45.250 1.00 40.97 167 THR A C 1
ATOM 1399 O O . THR A 1 167 ? -65.059 -8.358 44.102 1.00 40.97 167 THR A O 1
ATOM 1402 N N . THR A 1 168 ? -65.461 -8.485 46.299 1.00 36.66 168 THR A N 1
ATOM 1403 C CA . THR A 1 168 ? -66.944 -8.597 46.339 1.00 36.66 168 THR A CA 1
ATOM 1404 C C . THR A 1 168 ? -67.402 -8.866 47.792 1.00 36.66 168 THR A C 1
ATOM 1406 O O . THR A 1 168 ? -66.581 -9.305 48.594 1.00 36.66 168 THR A O 1
ATOM 1409 N N . PRO A 1 169 ? -68.648 -8.544 48.191 1.00 44.09 169 PRO A N 1
ATOM 1410 C CA . PRO A 1 169 ? -68.928 -7.333 48.953 1.00 44.09 169 PRO A CA 1
ATOM 1411 C C . PRO A 1 169 ? -69.649 -7.599 50.289 1.00 44.09 169 PRO A C 1
ATOM 1413 O O . PRO A 1 169 ? -70.123 -8.691 50.591 1.00 44.09 169 PRO A O 1
ATOM 1416 N N . GLU A 1 170 ? -69.741 -6.529 51.064 1.00 44.41 170 GLU A N 1
ATOM 1417 C CA . GLU A 1 170 ? -70.658 -6.294 52.175 1.00 44.41 170 GLU A CA 1
ATOM 1418 C C . GLU A 1 170 ? -72.131 -6.479 51.739 1.00 44.41 170 GLU A C 1
ATOM 1420 O O . GLU A 1 170 ? -72.541 -5.831 50.778 1.00 44.41 170 GLU A O 1
ATOM 1425 N N . ASN A 1 171 ? -72.919 -7.336 52.418 1.00 33.59 171 ASN A N 1
ATOM 1426 C CA . ASN A 1 171 ? -74.233 -6.940 52.956 1.00 33.59 171 ASN A CA 1
ATOM 1427 C C . ASN A 1 171 ? -74.885 -7.957 53.932 1.00 33.59 171 ASN A C 1
ATOM 1429 O O . ASN A 1 171 ? -74.896 -9.162 53.694 1.00 33.59 171 ASN A O 1
ATOM 1433 N N . GLU A 1 172 ? -75.522 -7.371 54.951 1.00 36.62 172 GLU A N 1
ATOM 1434 C CA . GLU A 1 172 ? -76.754 -7.768 55.661 1.00 36.62 172 GLU A CA 1
ATOM 1435 C C . GLU A 1 172 ? -76.813 -8.865 56.759 1.00 36.62 172 GLU A C 1
ATOM 1437 O O . GLU A 1 172 ? -76.857 -10.070 56.532 1.00 36.62 172 GLU A O 1
ATOM 1442 N N . GLU A 1 173 ? -77.022 -8.327 57.973 1.00 38.84 173 GLU A N 1
ATOM 1443 C CA . GLU A 1 173 ? -77.939 -8.751 59.045 1.00 38.84 173 GLU A CA 1
ATOM 1444 C C . GLU A 1 173 ? -77.664 -10.025 59.868 1.00 38.84 173 GLU A C 1
ATOM 1446 O O . GLU A 1 173 ? -77.991 -11.141 59.474 1.00 38.84 173 GLU A O 1
ATOM 1451 N N . ARG A 1 174 ? -77.350 -9.824 61.163 1.00 35.97 174 ARG A N 1
ATOM 1452 C CA . ARG A 1 174 ? -78.309 -10.129 62.250 1.00 35.97 174 ARG A CA 1
ATOM 1453 C C . ARG A 1 174 ? -77.881 -9.610 63.634 1.00 35.97 174 ARG A C 1
ATOM 1455 O O . ARG A 1 174 ? -76.776 -9.823 64.107 1.00 35.97 174 ARG A O 1
ATOM 1462 N N . LYS A 1 175 ? -78.874 -8.944 64.226 1.00 41.28 175 LYS A N 1
ATOM 1463 C CA . LYS A 1 175 ? -79.155 -8.447 65.585 1.00 41.28 175 LYS A CA 1
ATOM 1464 C C . LYS A 1 175 ? -78.456 -9.086 66.803 1.00 41.28 175 LYS A C 1
ATOM 1466 O O . LYS A 1 175 ? -78.049 -10.237 66.787 1.00 41.28 175 LYS A O 1
ATOM 1471 N N . THR A 1 176 ? -78.618 -8.328 67.901 1.00 36.38 176 THR A N 1
ATOM 1472 C CA . THR A 1 176 ? -78.481 -8.632 69.345 1.00 36.38 176 THR A CA 1
ATOM 1473 C C . THR A 1 176 ? -77.050 -8.505 69.862 1.00 36.38 176 THR A C 1
ATOM 1475 O O . THR A 1 176 ? -76.178 -9.214 69.399 1.00 36.38 176 THR A O 1
ATOM 1478 N N . GLY A 1 177 ? -76.697 -7.600 70.772 1.00 34.78 177 GLY A N 1
ATOM 1479 C CA . GLY A 1 177 ? -77.461 -6.981 71.852 1.00 34.78 177 GLY A CA 1
ATOM 1480 C C . GLY A 1 177 ? -76.674 -7.197 73.148 1.00 34.78 177 GLY A C 1
ATOM 1481 O O . GLY A 1 177 ? -76.292 -8.331 73.393 1.00 34.78 177 GLY A O 1
ATOM 1482 N N . GLN A 1 178 ? -76.501 -6.139 73.962 1.00 36.25 178 GLN A N 1
ATOM 1483 C CA . GLN A 1 178 ? -76.005 -6.184 75.359 1.00 36.25 178 GLN A CA 1
ATOM 1484 C C . GLN A 1 178 ? -74.541 -6.675 75.520 1.00 36.25 178 GLN A C 1
ATOM 1486 O O . GLN A 1 178 ? -74.045 -7.452 74.730 1.00 36.25 178 GLN A O 1
ATOM 1491 N N . HIS A 1 179 ? -73.718 -6.279 76.488 1.00 34.12 179 HIS A N 1
ATOM 1492 C CA . HIS A 1 179 ? -73.836 -5.541 77.741 1.00 34.12 179 HIS A CA 1
ATOM 1493 C C . HIS A 1 179 ? -72.391 -5.189 78.177 1.00 34.12 179 HIS A C 1
ATOM 1495 O O . HIS A 1 179 ? -71.491 -5.958 77.863 1.00 34.12 179 HIS A O 1
ATOM 1501 N N . ASN A 1 180 ? -72.208 -4.091 78.924 1.00 40.50 180 ASN A N 1
ATOM 1502 C CA . ASN A 1 180 ? -71.293 -3.918 80.074 1.00 40.50 180 ASN A CA 1
ATOM 1503 C C . ASN A 1 180 ? -69.966 -4.716 80.094 1.00 40.50 180 ASN A C 1
ATOM 1505 O O . ASN A 1 180 ? -69.975 -5.940 80.151 1.00 40.50 180 ASN A O 1
ATOM 1509 N N . LYS A 1 181 ? -68.802 -4.091 80.265 1.00 39.66 181 LYS A N 1
ATOM 1510 C CA . LYS A 1 181 ? -68.432 -3.189 81.367 1.00 39.66 181 LYS A CA 1
ATOM 1511 C C . LYS A 1 181 ? -67.031 -2.641 81.108 1.00 39.66 181 LYS A C 1
ATOM 1513 O O . LYS A 1 181 ? -66.235 -3.401 80.515 1.00 39.66 181 LYS A O 1
#

pLDDT: mean 76.18, std 17.16, range [33.59, 97.0]

Radius of gyration: 46.31 Å; chains: 1; bounding box: 139×38×144 Å

Secondary structure (DSSP, 8-state):
-----HHHHHHHHHHHHHHHHHHHHHHHHHHHHHHHHHHHHHHHHHHHHHHHHHHHHHHHHHHHHHHHHHHHHTT--THHHHHHHHHHHHHHHHHHHHHHHGGG--HHHHHHHHHHHHHHHHHHHHHHHH---S-------HHHHHHHHHHHTT---GGGGSSTTS---------------

Sequence (181 aa):
MEIINENNVIKRKKDMVTWLAVFLFILITFLELVIVVWIPMHLRSASMWEKESAFQEMIEIEDLLRANFSSYARKCKGTAEGEITIIRICLDDYARYIRTYGSDLSRNQIRDIYQDIQEFEKIFFRMKKENLFYTVKESIDREKYMEYLASDCGIEPLEKASQKKETTPENEERKTGQHNK

Foldseek 3Di:
DDPPDPPVVVVVVVVVVVVVVVVVVVVVVVVVVCCVVVVVVVVVVVVVVVLVVLLVVLLVLLVVLLVLLVVVLVVDDDPVNVQSVVLNVVSVVLNVCCVVCVVPDDSVRSVVSSVVSVVSVVVSCCCVPPVDDPDDPDDDPPVVVVVVVCVVVVHDDCPVVVPPPDDDDDDDDDDDDDDDD